Protein AF-A0A3G6MLL6-F1 (afdb_monomer)

Radius of gyration: 20.58 Å; Cα contacts (8 Å, |Δi|>4): 96; chains: 1; bounding box: 51×23×74 Å

Mean predicted aligned error: 9.91 Å

Foldseek 3Di:
DPPDQDFFPDVVLLVVVLVVLVVLLVVLVCVLVVLVVVDPDDDCPDLSNVLNVLSVVLNVLSVVLNVCSVVSHPCNLVSVVVSLVSVLVSLVSVLVVCVVVPDDPPVSVVVNVVSVVVSVVNNCSSVVGTDDPPPCVVVVVVVVPDDDD

pLDDT: mean 76.46, std 15.72, range [34.16, 92.62]

Nearest PDB structures (foldseek):
  6wkt-assembly1_A  TM=8.101E-01  e=4.112E+00  Bacillus subtilis subsp. subtilis str. 168

Sequence (149 aa):
MLYKKRIFKYNFVYFLILILTFILNLFFGYIIFGITKHFEEIKLFSADGLQISLGILSLIFNTTSFISLFKKSEKSIFLLNVNYFIITLFLFFEIYVYLNNGFFFKAIFIIFLNSIIFIGIMFFLINYFKIKSNKNKIYESEEIGTHND

Solvent-accessible surface area (backbone atoms only — not comparable to full-atom values): 8509 Å² total; per-residue (Å²): 131,86,77,78,84,70,63,43,76,44,69,67,60,49,52,51,52,52,53,50,40,49,53,50,39,54,50,33,52,48,52,48,54,53,54,59,72,75,43,98,75,72,51,66,87,38,74,66,24,46,51,46,52,48,34,52,50,44,36,52,39,33,50,52,23,43,52,27,52,73,70,57,42,90,58,23,64,59,40,42,54,54,30,54,49,47,50,50,53,48,53,54,50,52,48,54,53,43,57,74,72,68,54,66,65,69,64,55,50,54,55,48,54,52,50,51,52,51,50,52,52,50,54,45,54,53,68,70,40,41,54,78,81,61,77,60,70,72,54,63,66,62,67,77,75,72,74,86,135

Secondary structure (DSSP, 8-state):
------SBSSHHHHHHHHHHHHHHHHHHHHHHHHHHHH-S---TTSHHHHHHHHHHHHHHHHHHHHHHHHTT-TTHHHHHHHHHHHHHHHHHHHHHHHHHTT--HHHHHHHHHHHHHHHHHHHHHHHHHBPP--GGGTTTTTTTS-S--

Structure (mmCIF, N/CA/C/O backbone):
data_AF-A0A3G6MLL6-F1
#
_entry.id   AF-A0A3G6MLL6-F1
#
loop_
_atom_site.group_PDB
_atom_site.id
_atom_site.type_symbol
_atom_site.label_atom_id
_atom_site.label_alt_id
_atom_site.label_comp_id
_atom_site.label_asym_id
_atom_site.label_entity_id
_atom_site.label_seq_id
_atom_site.pdbx_PDB_ins_code
_atom_site.Cartn_x
_atom_site.Cartn_y
_atom_site.Cartn_z
_atom_site.occupancy
_atom_site.B_iso_or_equiv
_atom_site.auth_seq_id
_atom_site.auth_comp_id
_atom_site.auth_asym_id
_atom_site.auth_atom_id
_atom_site.pdbx_PDB_model_num
ATOM 1 N N . MET A 1 1 ? -17.547 -7.573 30.694 1.00 38.16 1 MET A N 1
ATOM 2 C CA . MET A 1 1 ? -17.507 -7.870 29.240 1.00 38.16 1 MET A CA 1
ATOM 3 C C . MET A 1 1 ? -16.319 -7.146 28.617 1.00 38.16 1 MET A C 1
ATOM 5 O O . MET A 1 1 ? -16.314 -5.924 28.602 1.00 38.16 1 MET A O 1
ATOM 9 N N . LEU A 1 2 ? -15.302 -7.868 28.135 1.00 37.91 2 LEU A N 1
ATOM 10 C CA . LEU A 1 2 ? -14.190 -7.278 27.378 1.00 37.91 2 LEU A CA 1
ATOM 11 C C . LEU A 1 2 ? -14.729 -6.750 26.042 1.00 37.91 2 LEU A C 1
ATOM 13 O O . LEU A 1 2 ? -15.011 -7.530 25.131 1.00 37.91 2 LEU A O 1
ATOM 17 N N . TYR A 1 3 ? -14.919 -5.436 25.931 1.00 51.66 3 TYR A N 1
ATOM 18 C CA . TYR A 1 3 ? -15.348 -4.808 24.685 1.00 51.66 3 TYR A CA 1
ATOM 19 C C . TYR A 1 3 ? -14.370 -5.175 23.564 1.00 51.66 3 TYR A C 1
ATOM 21 O O . TYR A 1 3 ? -13.184 -4.842 23.595 1.00 51.66 3 TYR A O 1
ATOM 29 N N . LYS A 1 4 ? -14.871 -5.897 22.557 1.00 59.25 4 LYS A N 1
ATOM 30 C CA . LYS A 1 4 ? -14.089 -6.310 21.390 1.00 59.25 4 LYS A CA 1
ATOM 31 C C . LYS A 1 4 ? -13.663 -5.034 20.659 1.00 59.25 4 LYS A C 1
ATOM 33 O O . LYS A 1 4 ? -14.506 -4.388 20.040 1.00 59.25 4 LYS A O 1
ATOM 38 N N . LYS A 1 5 ? -12.377 -4.656 20.720 1.00 69.38 5 LYS A N 1
ATOM 39 C CA . LYS A 1 5 ? -11.855 -3.524 19.933 1.00 69.38 5 LYS A CA 1
ATOM 40 C C . LYS A 1 5 ? -12.208 -3.748 18.455 1.00 69.38 5 LYS A C 1
ATOM 42 O O . LYS A 1 5 ? -12.009 -4.845 17.914 1.00 69.38 5 LYS A O 1
ATOM 47 N N . ARG A 1 6 ? -12.788 -2.731 17.816 1.00 76.88 6 ARG A N 1
ATOM 48 C CA . ARG A 1 6 ? -13.164 -2.714 16.393 1.00 76.88 6 ARG A CA 1
ATOM 49 C C . ARG A 1 6 ? -12.606 -1.438 15.774 1.00 76.88 6 ARG A C 1
ATOM 51 O O . ARG A 1 6 ? -12.714 -0.378 16.376 1.00 76.88 6 ARG A O 1
ATOM 58 N N . ILE A 1 7 ? -12.019 -1.561 14.585 1.00 82.44 7 ILE A N 1
ATOM 59 C CA . ILE A 1 7 ? -11.466 -0.424 13.830 1.00 82.44 7 ILE A CA 1
ATOM 60 C C . ILE A 1 7 ? -12.488 0.120 12.821 1.00 82.44 7 ILE A C 1
ATOM 62 O O . ILE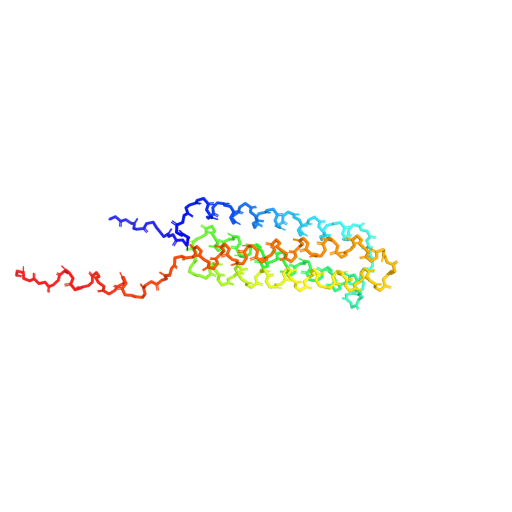 A 1 7 ? -12.589 1.329 12.622 1.00 82.44 7 ILE A O 1
ATOM 66 N N . PHE A 1 8 ? -13.276 -0.769 12.210 1.00 85.56 8 PHE A N 1
ATOM 67 C CA . PHE A 1 8 ? -14.284 -0.429 11.206 1.00 85.56 8 PHE A CA 1
ATOM 68 C C . PHE A 1 8 ? -15.696 -0.729 11.704 1.00 85.56 8 PHE A C 1
ATOM 70 O O . PHE A 1 8 ? -15.904 -1.661 12.486 1.00 85.56 8 PHE A O 1
ATOM 77 N N . LYS A 1 9 ? -16.670 0.044 11.206 1.00 84.69 9 LYS A N 1
ATOM 78 C CA . LYS A 1 9 ? -18.098 -0.098 11.532 1.00 84.69 9 LYS A CA 1
ATOM 79 C C . LYS A 1 9 ? -18.622 -1.495 11.178 1.00 84.69 9 LYS A C 1
ATOM 81 O O . LYS A 1 9 ? -19.375 -2.093 11.947 1.00 84.69 9 LYS A O 1
ATOM 86 N N . TYR A 1 10 ? -18.172 -2.036 10.047 1.00 86.19 10 TYR A N 1
ATOM 87 C CA . TYR A 1 10 ? -18.600 -3.332 9.523 1.00 86.19 10 TYR A CA 1
ATOM 88 C C . TYR A 1 10 ? -17.444 -4.336 9.497 1.00 86.19 10 TYR A C 1
ATOM 90 O O . TYR A 1 10 ? -16.336 -4.012 9.070 1.00 86.19 10 TYR A O 1
ATOM 98 N N . ASN A 1 11 ? -17.713 -5.580 9.913 1.00 83.38 11 ASN A N 1
ATOM 99 C CA . ASN A 1 11 ? -16.705 -6.650 9.904 1.00 83.38 11 ASN A CA 1
ATOM 100 C C . ASN A 1 11 ? -16.285 -7.024 8.478 1.00 83.38 11 ASN A C 1
ATOM 102 O O . ASN A 1 11 ? -15.114 -7.303 8.254 1.00 83.38 11 ASN A O 1
ATOM 106 N N . PHE A 1 12 ? -17.214 -6.982 7.518 1.00 87.31 12 PHE A N 1
ATOM 107 C CA . PHE A 1 12 ? -16.910 -7.245 6.111 1.00 87.31 12 PHE A CA 1
ATOM 108 C C . PHE A 1 12 ? -15.834 -6.293 5.569 1.00 87.31 12 PHE A C 1
ATOM 110 O O . PHE A 1 12 ? -14.864 -6.748 4.979 1.00 87.31 12 PHE A O 1
ATOM 117 N N . VAL A 1 13 ? -15.943 -4.990 5.855 1.00 87.88 13 VAL A N 1
ATOM 118 C CA . VAL A 1 13 ? -14.946 -3.988 5.435 1.00 87.88 13 VAL A CA 1
ATOM 119 C C . VAL A 1 13 ? -13.578 -4.270 6.060 1.00 87.8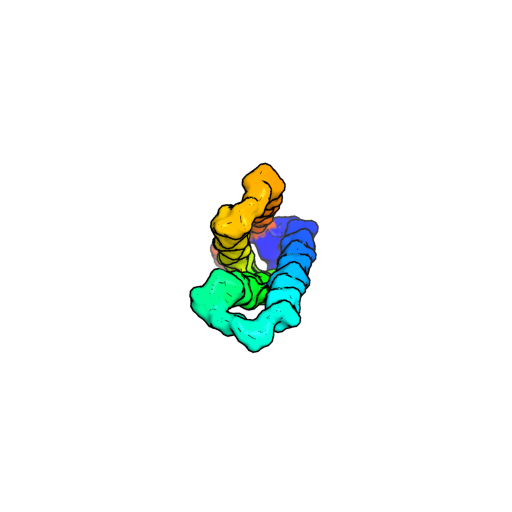8 13 VAL A C 1
ATOM 121 O O . VAL A 1 13 ? -12.562 -4.168 5.382 1.00 87.88 13 VAL A O 1
ATOM 124 N N . TYR A 1 14 ? -13.545 -4.685 7.331 1.00 88.50 14 TYR A N 1
ATOM 125 C CA . TYR A 1 14 ? -12.301 -5.103 7.983 1.00 88.50 14 TYR A CA 1
ATOM 126 C C . TYR A 1 14 ? -11.641 -6.284 7.259 1.00 88.50 14 TYR A C 1
ATOM 128 O O . TYR A 1 14 ? -10.457 -6.207 6.940 1.00 88.50 14 TYR A O 1
ATOM 136 N N . PHE A 1 15 ? -12.397 -7.349 6.972 1.00 90.38 15 PHE A N 1
ATOM 137 C CA . PHE A 1 15 ? -11.866 -8.517 6.264 1.00 90.38 15 PHE A CA 1
ATOM 138 C C . PHE A 1 15 ? -11.436 -8.184 4.837 1.00 90.38 15 PHE A C 1
ATOM 140 O O . PHE A 1 15 ? -10.377 -8.631 4.411 1.00 90.38 15 PHE A O 1
ATOM 147 N N . LEU A 1 16 ? -12.205 -7.355 4.130 1.00 90.44 16 LEU A N 1
ATOM 148 C CA . LEU A 1 16 ? -11.862 -6.890 2.791 1.00 90.44 16 LEU A CA 1
ATOM 149 C C . LEU A 1 16 ? -10.504 -6.173 2.790 1.00 90.44 16 LEU A C 1
ATOM 151 O O . LEU A 1 16 ? -9.613 -6.546 2.035 1.00 90.44 16 LEU A O 1
ATOM 155 N N . ILE A 1 17 ? -10.310 -5.196 3.681 1.00 90.06 17 ILE A N 1
ATOM 156 C CA . ILE A 1 17 ? -9.048 -4.447 3.791 1.00 90.06 17 ILE A CA 1
ATOM 157 C C . ILE A 1 17 ? -7.888 -5.369 4.198 1.00 90.06 17 ILE A C 1
ATOM 159 O O . ILE A 1 17 ? -6.766 -5.205 3.717 1.00 90.06 17 ILE A O 1
ATOM 163 N N . LEU A 1 18 ? -8.142 -6.355 5.057 1.00 90.94 18 LEU A N 1
ATOM 164 C CA . LEU A 1 18 ? -7.140 -7.328 5.491 1.00 90.94 18 LEU A CA 1
ATOM 165 C C . LEU A 1 18 ? -6.690 -8.241 4.339 1.00 90.94 18 LEU A C 1
ATOM 167 O O . LEU A 1 18 ? -5.494 -8.441 4.148 1.00 90.94 18 LEU A O 1
ATOM 171 N N . ILE A 1 19 ? -7.629 -8.735 3.529 1.00 91.44 19 ILE A N 1
ATOM 172 C CA . ILE A 1 19 ? -7.330 -9.517 2.319 1.00 91.44 19 ILE A CA 1
ATOM 173 C C . ILE A 1 19 ? -6.555 -8.664 1.312 1.00 91.44 19 ILE A C 1
ATOM 175 O O . ILE A 1 19 ? -5.563 -9.116 0.751 1.00 91.44 19 ILE A O 1
ATOM 179 N N . LEU A 1 20 ? -6.958 -7.412 1.109 1.00 89.38 20 LEU A N 1
ATOM 180 C CA . LEU A 1 20 ? -6.303 -6.519 0.154 1.00 89.38 20 LEU A CA 1
ATOM 181 C C . LEU A 1 20 ? -4.870 -6.169 0.555 1.00 89.38 20 LEU A C 1
ATOM 183 O O . LEU A 1 20 ? -3.965 -6.236 -0.270 1.00 89.38 20 LEU A O 1
ATOM 187 N N . THR A 1 21 ? -4.645 -5.841 1.827 1.00 89.50 21 THR A N 1
ATOM 188 C CA . THR A 1 21 ? -3.288 -5.597 2.347 1.00 89.50 21 THR A CA 1
ATOM 189 C C . THR A 1 21 ? -2.412 -6.844 2.240 1.00 89.50 21 THR A C 1
ATOM 191 O O . THR A 1 21 ? -1.235 -6.731 1.898 1.00 89.50 21 THR A O 1
ATOM 194 N N . PHE A 1 22 ? -2.982 -8.038 2.432 1.00 90.56 22 PHE A N 1
ATOM 195 C CA . PHE A 1 22 ? -2.283 -9.299 2.186 1.00 90.56 22 PHE A CA 1
ATOM 196 C C . PHE A 1 22 ? -1.906 -9.495 0.709 1.00 90.56 22 PHE A C 1
ATOM 198 O O . PHE A 1 22 ? -0.745 -9.769 0.414 1.00 90.56 22 PHE A O 1
ATOM 205 N N . ILE A 1 23 ? -2.844 -9.293 -0.222 1.00 90.56 23 ILE A N 1
ATOM 206 C CA . ILE A 1 23 ? -2.580 -9.384 -1.670 1.00 90.56 23 ILE A CA 1
ATOM 207 C C . ILE A 1 23 ? -1.482 -8.398 -2.082 1.00 90.56 23 ILE A C 1
ATOM 209 O O . ILE A 1 23 ? -0.563 -8.769 -2.808 1.00 90.56 23 ILE A O 1
ATOM 213 N N . LEU A 1 24 ? -1.523 -7.164 -1.572 1.00 87.62 24 LEU A N 1
ATOM 214 C CA . LEU A 1 24 ? -0.485 -6.168 -1.831 1.00 87.62 24 LEU A CA 1
ATOM 215 C C . LEU A 1 24 ? 0.893 -6.611 -1.304 1.00 87.62 24 LEU A C 1
ATOM 217 O O . LEU A 1 24 ? 1.898 -6.338 -1.951 1.00 87.62 24 LEU A O 1
ATOM 221 N N . ASN A 1 25 ? 0.968 -7.332 -0.177 1.00 87.31 25 ASN A N 1
ATOM 222 C CA . ASN A 1 25 ? 2.245 -7.856 0.329 1.00 87.31 25 ASN A CA 1
ATOM 223 C C . ASN A 1 25 ? 2.823 -8.908 -0.619 1.00 87.31 25 ASN A C 1
ATOM 225 O O . ASN A 1 25 ? 4.017 -8.876 -0.908 1.00 87.31 25 ASN A O 1
ATOM 229 N N . LEU A 1 26 ? 1.977 -9.804 -1.135 1.00 88.00 26 LEU A N 1
ATOM 230 C CA . LEU A 1 26 ? 2.393 -10.784 -2.138 1.00 88.00 26 LEU A CA 1
ATOM 231 C C . LEU A 1 26 ? 2.866 -10.101 -3.424 1.00 88.00 26 LEU A C 1
ATOM 233 O O . LEU A 1 26 ? 3.900 -10.476 -3.967 1.00 88.00 26 LEU A O 1
ATOM 237 N N . PHE A 1 27 ? 2.146 -9.073 -3.877 1.00 86.19 27 PHE A N 1
ATOM 238 C CA . PHE A 1 27 ? 2.487 -8.319 -5.079 1.00 86.19 27 PHE A CA 1
ATOM 239 C C . PHE A 1 27 ? 3.845 -7.613 -4.964 1.00 86.19 27 PHE A C 1
ATOM 241 O O . PHE A 1 27 ? 4.714 -7.821 -5.807 1.00 86.19 27 PHE A O 1
ATOM 248 N N . PHE A 1 28 ? 4.075 -6.839 -3.899 1.00 83.62 28 PHE A N 1
ATOM 249 C CA . PHE A 1 28 ? 5.365 -6.170 -3.695 1.00 83.62 28 PHE A CA 1
ATOM 250 C C . PHE A 1 28 ? 6.502 -7.162 -3.444 1.00 83.62 28 PHE A C 1
ATOM 252 O O . PHE A 1 28 ? 7.602 -6.968 -3.957 1.00 83.62 28 PHE A O 1
ATOM 259 N N . GLY A 1 29 ? 6.240 -8.251 -2.713 1.00 83.81 29 GLY A N 1
ATOM 260 C CA . GLY A 1 29 ? 7.214 -9.325 -2.530 1.00 83.81 29 GLY A CA 1
ATOM 261 C C . GLY A 1 29 ? 7.627 -9.960 -3.859 1.00 83.81 29 GLY A C 1
ATOM 262 O O . GLY A 1 29 ? 8.815 -10.168 -4.096 1.00 83.81 29 GLY A O 1
ATOM 263 N N . TYR A 1 30 ? 6.663 -10.199 -4.753 1.00 83.38 30 TYR A N 1
ATOM 264 C CA . TYR A 1 30 ? 6.922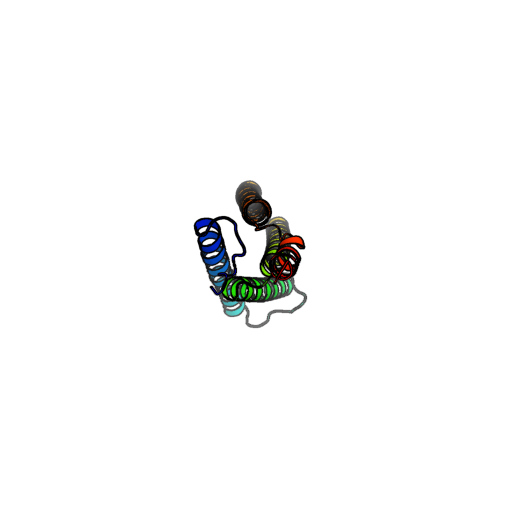 -10.703 -6.100 1.00 83.38 30 TYR A CA 1
ATOM 265 C C . TYR A 1 30 ? 7.726 -9.712 -6.949 1.00 83.38 30 TYR A C 1
ATOM 267 O O . TYR A 1 30 ? 8.701 -10.125 -7.568 1.00 83.38 30 TYR A O 1
ATOM 275 N N . ILE A 1 31 ? 7.372 -8.420 -6.947 1.00 77.75 31 ILE A N 1
ATOM 276 C CA . ILE A 1 31 ? 8.107 -7.382 -7.692 1.00 77.75 31 ILE A CA 1
ATOM 277 C C . ILE A 1 31 ? 9.571 -7.341 -7.261 1.00 77.75 31 ILE A C 1
ATOM 279 O O . ILE A 1 31 ? 10.459 -7.431 -8.104 1.00 77.75 31 ILE A O 1
ATOM 283 N N . ILE A 1 32 ? 9.834 -7.255 -5.953 1.00 78.62 32 ILE A N 1
ATOM 284 C CA . ILE A 1 32 ? 11.206 -7.191 -5.433 1.00 78.62 32 ILE A CA 1
ATOM 285 C C . ILE A 1 32 ? 11.983 -8.440 -5.854 1.00 78.62 32 ILE A C 1
ATOM 287 O O . ILE A 1 32 ? 13.098 -8.322 -6.347 1.00 78.62 32 ILE A O 1
ATOM 291 N N . PHE A 1 33 ? 11.388 -9.626 -5.700 1.00 75.44 33 PHE A N 1
ATOM 292 C CA . PHE A 1 33 ? 12.030 -10.891 -6.054 1.00 75.44 33 PHE A CA 1
ATOM 293 C C . PHE A 1 33 ? 12.264 -11.056 -7.564 1.00 75.44 33 PHE A C 1
ATOM 295 O O . PHE A 1 33 ? 13.254 -11.654 -7.977 1.00 75.44 33 PHE A O 1
ATOM 302 N N . GLY A 1 34 ? 11.358 -10.537 -8.394 1.00 68.38 34 GLY A N 1
ATOM 303 C CA . GLY A 1 34 ? 11.493 -10.537 -9.848 1.00 68.38 34 GLY A CA 1
ATOM 304 C C . GLY A 1 34 ? 12.620 -9.622 -10.320 1.00 68.38 34 GLY A C 1
ATOM 305 O O . GLY A 1 34 ? 13.434 -10.037 -11.141 1.00 68.38 34 GLY A O 1
ATOM 306 N N . ILE A 1 35 ? 12.716 -8.413 -9.756 1.00 66.81 35 ILE A N 1
ATOM 307 C CA . ILE A 1 35 ? 13.773 -7.461 -10.114 1.00 66.81 35 ILE A CA 1
ATOM 308 C C . ILE A 1 35 ? 15.143 -7.968 -9.638 1.00 66.81 35 ILE A C 1
ATOM 310 O O . ILE A 1 35 ? 16.102 -7.950 -10.406 1.00 66.81 35 ILE A O 1
ATOM 314 N N . THR A 1 36 ? 15.250 -8.485 -8.409 1.00 65.31 36 THR A N 1
ATOM 315 C CA . THR A 1 36 ? 16.535 -8.981 -7.877 1.00 65.31 36 THR A CA 1
ATOM 316 C C . THR A 1 36 ? 17.052 -10.223 -8.598 1.00 65.31 36 THR A C 1
ATOM 318 O O . THR A 1 36 ? 18.258 -10.436 -8.639 1.00 65.31 36 THR A O 1
ATOM 321 N N . LYS A 1 37 ? 16.175 -11.032 -9.205 1.00 61.38 37 LYS A N 1
ATOM 322 C CA . LYS A 1 37 ? 16.581 -12.180 -10.029 1.00 61.38 37 LYS A CA 1
ATOM 323 C C . LYS A 1 37 ? 17.144 -11.806 -11.397 1.00 61.38 37 LYS A C 1
ATOM 325 O O . LYS A 1 37 ? 17.831 -12.631 -11.991 1.00 61.38 37 LYS A O 1
ATOM 330 N N . HIS A 1 38 ? 16.826 -10.624 -11.919 1.00 57.03 38 HIS A N 1
ATOM 331 C CA . HIS A 1 38 ? 17.248 -10.217 -13.259 1.00 57.03 38 HIS A CA 1
ATOM 332 C C . HIS A 1 38 ? 18.518 -9.365 -13.293 1.00 57.03 38 HIS A C 1
ATOM 334 O O . HIS A 1 38 ? 19.073 -9.190 -14.374 1.00 57.03 38 HIS A O 1
ATOM 340 N N . PHE A 1 39 ? 19.016 -8.886 -12.151 1.00 55.78 39 PHE A N 1
ATOM 341 C CA . PHE A 1 39 ? 20.150 -7.966 -12.127 1.00 55.78 39 PHE A CA 1
ATOM 342 C C . PHE A 1 39 ? 21.167 -8.332 -11.040 1.00 55.78 39 PHE A C 1
ATOM 344 O O . PHE A 1 39 ? 20.913 -8.152 -9.852 1.00 55.78 39 PHE A O 1
ATOM 351 N N . GLU A 1 40 ? 22.343 -8.803 -11.467 1.00 55.41 40 GLU A N 1
ATOM 352 C CA . GLU A 1 40 ? 23.495 -9.081 -10.592 1.00 55.41 40 GLU A CA 1
ATOM 353 C C . GLU A 1 40 ? 24.256 -7.800 -10.178 1.00 55.41 40 GLU A C 1
ATOM 355 O O . GLU A 1 40 ? 24.981 -7.813 -9.187 1.00 55.41 40 GLU A O 1
ATOM 360 N N . GLU A 1 41 ? 24.032 -6.660 -10.848 1.00 57.94 41 GLU A N 1
ATOM 361 C CA . GLU A 1 41 ? 24.666 -5.368 -10.527 1.00 57.94 41 GLU A CA 1
ATOM 362 C C . GLU A 1 41 ? 23.654 -4.209 -10.499 1.00 57.94 41 GLU A C 1
ATOM 364 O O . GLU A 1 41 ? 23.637 -3.321 -11.354 1.00 57.94 41 GLU A O 1
ATOM 369 N N . ILE A 1 42 ? 22.781 -4.184 -9.491 1.00 60.47 42 ILE A N 1
ATOM 370 C CA . ILE A 1 42 ? 21.886 -3.039 -9.277 1.00 60.47 42 ILE A CA 1
ATOM 371 C C . ILE A 1 42 ? 22.696 -1.865 -8.712 1.00 60.47 42 ILE A C 1
ATOM 373 O O . ILE A 1 42 ? 23.126 -1.876 -7.557 1.00 60.47 42 ILE A O 1
ATOM 377 N N . LYS A 1 43 ? 22.843 -0.788 -9.491 1.00 59.62 43 LYS A N 1
ATOM 378 C CA . LYS A 1 43 ? 23.316 0.501 -8.962 1.00 59.62 43 LYS A CA 1
ATOM 379 C C . LYS A 1 43 ? 22.184 1.172 -8.188 1.00 59.62 43 LYS A C 1
ATOM 381 O O . LYS A 1 43 ? 21.162 1.519 -8.774 1.00 59.62 43 LYS A O 1
ATOM 386 N N . LEU A 1 44 ? 22.388 1.424 -6.894 1.00 55.62 44 LEU A N 1
ATOM 387 C CA . LEU A 1 44 ? 21.368 1.965 -5.980 1.00 55.62 44 LEU A CA 1
ATOM 388 C C . LEU A 1 44 ? 20.737 3.298 -6.448 1.00 55.62 44 LEU A C 1
ATOM 390 O O . LEU A 1 44 ? 19.581 3.564 -6.144 1.00 55.62 44 LEU A O 1
ATOM 394 N N . PHE A 1 45 ? 21.479 4.113 -7.208 1.00 61.47 45 PHE A N 1
ATOM 395 C CA . PHE A 1 45 ? 21.035 5.419 -7.726 1.00 61.47 45 PHE A CA 1
ATOM 396 C C . PHE A 1 45 ? 20.541 5.393 -9.184 1.00 61.47 45 PHE A C 1
ATOM 398 O O . PHE A 1 45 ? 20.300 6.444 -9.773 1.00 61.47 45 PHE A O 1
ATOM 405 N N . SER A 1 46 ? 20.415 4.211 -9.789 1.00 70.50 46 SER A N 1
ATOM 406 C CA . SER A 1 46 ? 19.749 4.052 -11.088 1.00 70.50 46 SER A CA 1
ATOM 407 C C . SER A 1 46 ? 18.224 4.071 -10.926 1.00 70.50 46 SER A C 1
ATOM 409 O O . SER A 1 46 ? 17.718 3.914 -9.813 1.00 70.50 46 SER A O 1
ATOM 411 N N . ALA A 1 47 ? 17.483 4.239 -12.027 1.00 67.75 47 ALA A N 1
ATOM 412 C CA . ALA A 1 47 ? 16.021 4.133 -12.018 1.00 67.75 47 ALA A CA 1
ATOM 413 C C . ALA A 1 47 ? 15.552 2.795 -11.410 1.00 67.75 47 ALA A C 1
ATOM 415 O O . ALA A 1 47 ? 14.646 2.793 -10.577 1.00 67.75 47 ALA A O 1
ATOM 416 N N . ASP A 1 48 ? 16.252 1.702 -11.724 1.00 73.19 48 ASP A N 1
ATOM 417 C CA . ASP A 1 48 ? 15.979 0.359 -11.200 1.00 73.19 48 ASP A CA 1
ATOM 418 C C . ASP A 1 48 ? 16.270 0.265 -9.692 1.00 73.19 48 ASP A C 1
ATOM 420 O O . ASP A 1 48 ? 15.484 -0.289 -8.924 1.00 73.19 48 ASP A O 1
ATOM 424 N N . GLY A 1 49 ? 17.368 0.870 -9.225 1.00 76.38 49 GLY A N 1
ATOM 425 C CA . GLY A 1 49 ? 17.688 0.949 -7.794 1.00 76.38 49 GLY A CA 1
ATOM 426 C C . GLY A 1 49 ? 16.637 1.730 -7.000 1.00 76.38 49 GLY A C 1
ATOM 427 O O . GLY A 1 49 ? 16.219 1.309 -5.916 1.00 76.38 49 GLY A O 1
ATOM 428 N N . LEU A 1 50 ? 16.144 2.831 -7.573 1.00 78.69 50 LEU A N 1
ATOM 429 C CA . LEU A 1 50 ? 15.090 3.653 -6.983 1.00 78.69 50 LEU A CA 1
ATOM 430 C C . LEU A 1 50 ? 13.761 2.880 -6.932 1.00 78.69 50 LEU A C 1
ATOM 432 O O . LEU A 1 50 ? 13.117 2.843 -5.882 1.00 78.69 50 LEU A O 1
ATOM 436 N N . GLN A 1 51 ? 13.411 2.166 -8.002 1.00 78.06 51 GLN A N 1
ATOM 437 C CA . GLN A 1 51 ? 12.242 1.284 -8.076 1.00 78.06 51 GLN A CA 1
ATOM 438 C C . GLN A 1 51 ? 12.281 0.177 -7.011 1.00 78.06 51 GLN A C 1
ATOM 440 O O . GLN A 1 51 ? 11.307 -0.017 -6.283 1.00 78.06 51 GLN A O 1
ATOM 445 N N . ILE A 1 52 ? 13.423 -0.498 -6.840 1.00 82.50 52 ILE A N 1
ATOM 446 C CA . ILE A 1 52 ? 13.602 -1.523 -5.800 1.00 82.50 52 ILE A CA 1
ATOM 447 C C . ILE A 1 52 ? 13.479 -0.915 -4.407 1.00 82.50 52 ILE A C 1
ATOM 449 O O . ILE A 1 52 ? 12.786 -1.472 -3.555 1.00 82.50 52 ILE A O 1
ATOM 453 N N . SER A 1 53 ? 14.111 0.236 -4.163 1.00 83.50 53 SER A N 1
ATOM 454 C CA . SER A 1 53 ? 14.052 0.897 -2.857 1.00 83.50 53 SER A CA 1
ATOM 455 C C . SER A 1 53 ? 12.622 1.303 -2.482 1.00 83.50 53 SER A C 1
ATOM 457 O O . SER A 1 53 ? 12.190 1.050 -1.355 1.00 83.50 53 SER A O 1
ATOM 459 N N . LEU A 1 54 ? 11.846 1.834 -3.434 1.00 83.25 54 LEU A N 1
ATOM 460 C CA . LEU A 1 54 ? 10.432 2.147 -3.238 1.00 83.25 54 LEU A CA 1
ATOM 461 C C . LEU A 1 54 ? 9.576 0.885 -3.082 1.00 83.25 54 LEU A C 1
ATOM 463 O O . LEU A 1 54 ? 8.637 0.886 -2.284 1.00 83.25 54 LEU A O 1
ATOM 467 N N . GLY A 1 55 ? 9.902 -0.198 -3.791 1.00 84.44 55 GLY A N 1
ATOM 468 C CA . GLY A 1 55 ? 9.255 -1.498 -3.629 1.00 84.44 55 GLY A CA 1
ATOM 469 C C . GLY A 1 55 ? 9.451 -2.060 -2.219 1.00 84.44 55 GLY A C 1
ATOM 470 O O . GLY A 1 55 ? 8.479 -2.424 -1.556 1.00 84.44 55 GLY A O 1
ATOM 471 N N . ILE A 1 56 ? 10.690 -2.055 -1.714 1.00 86.44 56 ILE A N 1
ATOM 472 C CA . ILE A 1 56 ? 11.031 -2.473 -0.343 1.00 86.44 56 ILE A CA 1
ATOM 473 C C . ILE A 1 56 ? 10.324 -1.583 0.681 1.00 86.44 56 ILE A C 1
ATOM 475 O O . ILE A 1 56 ? 9.720 -2.091 1.628 1.00 86.44 56 ILE A O 1
ATOM 479 N N . LEU A 1 57 ? 10.353 -0.263 0.483 1.00 88.00 57 LEU A N 1
ATOM 480 C CA . LEU A 1 57 ? 9.660 0.686 1.351 1.00 88.00 57 LEU A CA 1
ATOM 481 C C . LEU A 1 57 ? 8.157 0.377 1.407 1.00 88.00 57 LEU A C 1
ATOM 483 O O . LEU A 1 57 ? 7.590 0.259 2.494 1.00 88.00 57 LEU A O 1
ATOM 487 N N . SER A 1 58 ? 7.530 0.166 0.249 1.00 88.25 58 SER A N 1
ATOM 488 C CA . SER A 1 58 ? 6.113 -0.198 0.136 1.00 88.25 58 SER A CA 1
ATOM 489 C C . SER A 1 58 ? 5.810 -1.517 0.849 1.00 88.25 58 SER A C 1
ATOM 491 O O . SER A 1 58 ? 4.829 -1.606 1.586 1.00 88.25 58 SER A O 1
ATOM 493 N N . LEU A 1 59 ? 6.679 -2.526 0.721 1.00 89.56 59 LEU A N 1
ATOM 494 C CA . LEU A 1 59 ? 6.531 -3.806 1.415 1.00 89.56 59 LEU A CA 1
ATOM 495 C C . LEU A 1 59 ? 6.578 -3.641 2.943 1.00 89.56 59 LEU A C 1
ATOM 497 O O . LEU A 1 59 ? 5.743 -4.208 3.653 1.00 89.56 59 LEU A O 1
ATOM 501 N N . ILE A 1 60 ? 7.519 -2.846 3.463 1.00 91.12 60 ILE A N 1
ATOM 502 C CA . ILE A 1 60 ? 7.654 -2.579 4.904 1.00 91.12 60 ILE A CA 1
ATOM 503 C C . ILE A 1 60 ? 6.405 -1.866 5.437 1.00 91.12 60 ILE A C 1
ATOM 505 O O . ILE A 1 60 ? 5.836 -2.278 6.457 1.00 91.12 60 ILE A O 1
ATOM 509 N N . PHE A 1 61 ? 5.942 -0.817 4.752 1.00 91.19 61 PHE A N 1
ATOM 510 C CA . PHE A 1 61 ? 4.751 -0.062 5.155 1.00 91.19 61 PHE A CA 1
ATOM 511 C C . PHE A 1 61 ? 3.466 -0.885 5.056 1.00 91.19 61 PHE A C 1
ATOM 513 O O . PHE A 1 61 ? 2.585 -0.789 5.920 1.00 91.19 61 PHE A O 1
ATOM 520 N N . ASN A 1 62 ? 3.365 -1.751 4.055 1.00 90.56 62 ASN A N 1
ATOM 521 C CA . ASN A 1 62 ? 2.211 -2.618 3.903 1.00 90.56 62 ASN A CA 1
ATOM 522 C C . ASN A 1 62 ? 2.204 -3.746 4.947 1.00 90.56 62 ASN A C 1
ATOM 524 O O . ASN A 1 62 ? 1.171 -4.019 5.561 1.00 90.56 62 ASN A O 1
ATOM 528 N N . THR A 1 63 ? 3.366 -4.326 5.259 1.00 92.50 63 THR A N 1
ATOM 529 C CA . THR A 1 63 ? 3.516 -5.323 6.332 1.00 92.50 63 THR A CA 1
ATOM 530 C C . THR A 1 63 ? 3.186 -4.725 7.700 1.00 92.50 63 THR A C 1
ATOM 532 O O . THR A 1 63 ? 2.428 -5.307 8.479 1.00 92.50 63 THR A O 1
ATOM 535 N N . THR A 1 64 ? 3.692 -3.528 8.001 1.00 92.62 64 THR A N 1
ATOM 536 C CA . THR A 1 64 ? 3.376 -2.832 9.260 1.00 92.62 64 THR A CA 1
ATOM 537 C C . THR A 1 64 ? 1.897 -2.455 9.354 1.00 92.62 64 THR A C 1
ATOM 539 O O . THR A 1 64 ? 1.291 -2.636 10.414 1.00 92.62 64 THR A O 1
ATOM 542 N N . SER A 1 65 ? 1.276 -2.018 8.254 1.00 91.06 65 SER A N 1
ATOM 543 C CA . SER A 1 65 ? -0.170 -1.758 8.185 1.00 91.06 65 SER A CA 1
ATOM 544 C C . SER A 1 65 ? -0.995 -3.024 8.426 1.00 91.06 65 SER A C 1
ATOM 546 O O . SER A 1 65 ? -1.949 -3.005 9.208 1.00 91.06 65 SER A O 1
ATOM 548 N N . PHE A 1 66 ? -0.590 -4.141 7.824 1.00 92.12 66 PHE A N 1
ATOM 549 C CA . PHE A 1 66 ? -1.210 -5.452 7.997 1.00 92.12 66 PHE A CA 1
ATOM 550 C C . PHE A 1 66 ? -1.130 -5.942 9.450 1.00 92.12 66 PHE A C 1
ATOM 552 O O . PHE A 1 66 ? -2.150 -6.286 10.051 1.00 92.12 66 PHE A O 1
ATOM 559 N N . ILE A 1 67 ? 0.055 -5.895 10.068 1.00 91.81 67 ILE A N 1
ATOM 560 C CA . ILE A 1 67 ?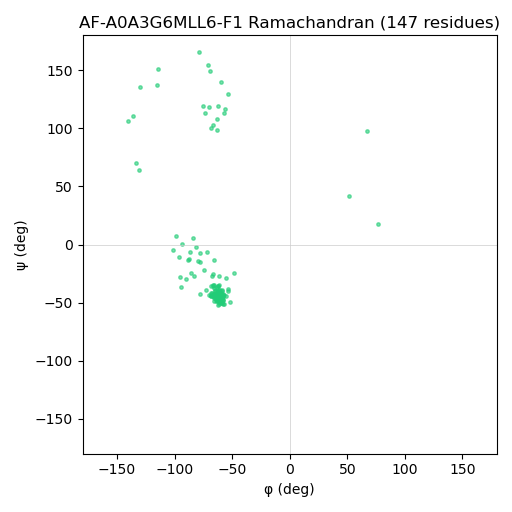 0.240 -6.264 11.482 1.00 91.81 67 ILE A CA 1
ATOM 561 C C . ILE A 1 67 ? -0.606 -5.364 12.391 1.00 91.81 67 ILE A C 1
ATOM 563 O O . ILE A 1 67 ? -1.225 -5.841 13.345 1.00 91.81 67 ILE A O 1
ATOM 567 N N . SER A 1 68 ? -0.657 -4.063 12.100 1.00 89.88 68 SER A N 1
ATOM 568 C CA . SER A 1 68 ? -1.454 -3.096 12.859 1.00 89.88 68 SER A CA 1
ATOM 569 C C . SER A 1 68 ? -2.951 -3.426 12.812 1.00 89.88 68 SER A C 1
ATOM 571 O O . SER A 1 68 ? -3.610 -3.459 13.858 1.00 89.88 68 SER A O 1
ATOM 573 N N . LEU A 1 69 ? -3.464 -3.781 11.627 1.00 89.19 69 LEU A N 1
ATOM 574 C CA . LEU A 1 69 ? -4.835 -4.254 11.427 1.00 89.19 69 LEU A CA 1
ATOM 575 C C . LEU A 1 69 ? -5.135 -5.542 12.196 1.00 89.19 69 LEU A C 1
ATOM 577 O O . LEU A 1 69 ? -6.199 -5.651 12.813 1.00 89.19 69 LEU A O 1
ATOM 581 N N . PHE A 1 70 ? -4.209 -6.502 12.193 1.00 87.88 70 PHE A N 1
ATOM 582 C CA . PHE A 1 70 ? -4.331 -7.744 12.963 1.00 87.88 70 PHE A CA 1
ATOM 583 C C . PHE A 1 70 ? -4.400 -7.478 14.467 1.00 87.88 70 PHE A C 1
ATOM 585 O O . PHE A 1 70 ? -5.285 -7.986 15.155 1.00 87.88 70 PHE A O 1
ATOM 592 N N . LYS A 1 71 ? -3.515 -6.612 14.973 1.00 86.75 71 LYS A N 1
ATOM 593 C CA . LYS A 1 71 ? -3.481 -6.190 16.384 1.00 86.75 71 LYS A CA 1
ATOM 594 C C . LYS A 1 71 ? -4.630 -5.258 16.771 1.00 86.75 71 LYS A C 1
ATOM 596 O O . LYS A 1 71 ? -4.781 -4.920 17.942 1.00 86.75 71 LYS A O 1
ATOM 601 N N . LYS A 1 72 ? -5.430 -4.824 15.798 1.00 84.56 72 LYS A N 1
ATOM 602 C CA . LYS A 1 72 ? -6.496 -3.835 15.950 1.00 84.56 72 LYS A CA 1
ATOM 603 C C . LYS A 1 72 ? -6.036 -2.540 16.632 1.00 84.56 72 LYS A C 1
ATOM 605 O O . LYS A 1 72 ? -6.728 -2.004 17.498 1.00 84.56 72 LYS A O 1
ATOM 610 N N . SER A 1 73 ? -4.853 -2.060 16.254 1.00 83.88 73 SER A N 1
ATOM 611 C CA . SER A 1 73 ? -4.244 -0.863 16.839 1.00 83.88 73 SER A CA 1
ATOM 612 C C . SER A 1 73 ? -5.009 0.405 16.455 1.00 83.88 73 SER A C 1
ATOM 614 O O . SER A 1 73 ? -5.527 0.519 15.343 1.00 83.88 73 SER A O 1
ATOM 616 N N . GLU A 1 74 ? -5.010 1.406 17.333 1.00 77.62 74 GLU A N 1
ATOM 617 C CA . GLU A 1 74 ? -5.602 2.728 17.074 1.00 77.62 74 GLU A CA 1
ATOM 618 C C . GLU A 1 74 ? -4.929 3.445 15.896 1.00 77.62 74 GLU A C 1
ATOM 620 O O . GLU A 1 74 ? -5.564 4.204 15.166 1.00 77.62 74 GLU A O 1
ATOM 625 N N . LYS A 1 75 ? -3.653 3.130 15.646 1.00 85.12 75 LYS A N 1
ATOM 626 C CA . LYS A 1 75 ? -2.868 3.693 14.541 1.00 85.12 75 LYS A CA 1
ATOM 627 C C . LYS A 1 75 ? -3.120 3.001 13.194 1.00 85.12 75 LYS A C 1
ATOM 629 O O . LYS A 1 75 ? -2.549 3.428 12.196 1.00 85.12 75 LYS A O 1
ATOM 634 N N . SER A 1 76 ? -3.960 1.961 13.127 1.00 87.06 76 SER A N 1
ATOM 635 C CA . SER A 1 76 ? -4.175 1.175 11.894 1.00 87.06 76 SER A CA 1
ATOM 636 C C . SER A 1 76 ? -4.659 2.024 10.723 1.00 87.06 76 SER A C 1
ATOM 638 O O . SER A 1 76 ? -4.155 1.876 9.618 1.00 87.06 76 SER A O 1
ATOM 640 N N . ILE A 1 77 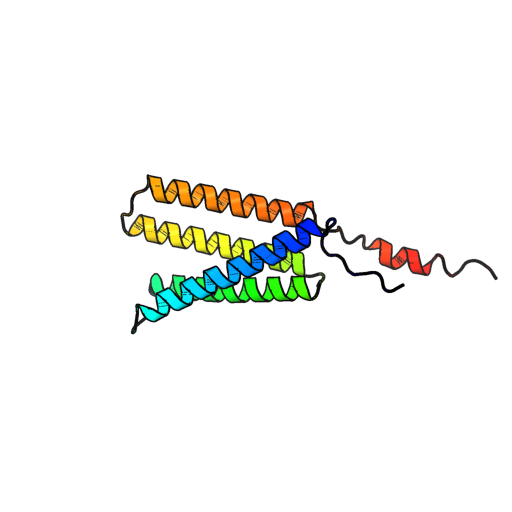? -5.595 2.947 10.964 1.00 87.62 77 ILE A N 1
ATOM 641 C CA . ILE A 1 77 ? -6.133 3.827 9.914 1.00 87.62 77 ILE A CA 1
ATOM 642 C C . ILE A 1 77 ? -5.055 4.772 9.377 1.00 87.62 77 ILE A C 1
ATOM 644 O O . ILE A 1 77 ? -4.946 4.963 8.170 1.00 87.62 77 ILE A O 1
ATOM 648 N N . PHE A 1 78 ? -4.250 5.350 10.272 1.00 88.50 78 PHE A N 1
ATOM 649 C CA . PHE A 1 78 ? -3.158 6.237 9.882 1.00 88.50 78 PHE A CA 1
ATOM 650 C C . PHE A 1 78 ? -2.115 5.492 9.043 1.00 88.50 78 PHE A C 1
ATOM 652 O O . PHE A 1 78 ? -1.777 5.949 7.957 1.00 88.50 78 PHE A O 1
ATOM 659 N N . LEU A 1 79 ? -1.672 4.318 9.506 1.00 89.62 79 LEU A N 1
ATOM 660 C CA . LEU A 1 79 ? -0.698 3.495 8.785 1.00 89.62 79 LEU A CA 1
ATOM 661 C C . LEU A 1 79 ? -1.216 3.066 7.412 1.00 89.62 79 LEU A C 1
ATOM 663 O O . LEU A 1 79 ? -0.482 3.175 6.437 1.00 89.62 79 LEU A O 1
ATOM 667 N N . LEU A 1 80 ? -2.492 2.683 7.316 1.00 90.38 80 LEU A N 1
ATOM 668 C CA . LEU A 1 80 ? -3.119 2.388 6.031 1.00 90.38 80 LEU A CA 1
ATOM 669 C C . LEU A 1 80 ? -3.070 3.587 5.087 1.00 90.38 80 LEU A C 1
ATOM 671 O O . LEU A 1 80 ? -2.624 3.438 3.957 1.00 90.38 80 LEU A O 1
ATOM 675 N N . ASN A 1 81 ? -3.482 4.773 5.539 1.00 89.81 81 ASN A N 1
ATOM 676 C CA . ASN A 1 81 ? -3.459 5.973 4.701 1.00 89.81 81 ASN A CA 1
ATOM 677 C C . ASN A 1 81 ? -2.034 6.312 4.224 1.00 89.81 81 ASN A C 1
ATOM 679 O O . ASN A 1 81 ? -1.851 6.622 3.050 1.00 89.81 81 ASN A O 1
ATOM 683 N N . VAL A 1 82 ? -1.029 6.207 5.103 1.00 89.69 82 VAL A N 1
ATOM 684 C CA . VAL A 1 82 ? 0.386 6.403 4.736 1.00 89.69 82 VAL A CA 1
ATOM 685 C C . VAL A 1 82 ? 0.837 5.360 3.714 1.00 89.69 82 VAL A C 1
ATOM 687 O O . VAL A 1 82 ? 1.470 5.708 2.723 1.00 89.69 82 VAL A O 1
ATOM 690 N N . ASN A 1 83 ? 0.468 4.095 3.906 1.00 89.19 83 ASN A N 1
ATOM 691 C CA . ASN A 1 83 ? 0.790 3.025 2.970 1.00 89.19 83 ASN A CA 1
ATOM 692 C C . ASN A 1 83 ? 0.187 3.283 1.580 1.00 89.19 83 ASN A C 1
ATOM 694 O O . ASN A 1 83 ? 0.900 3.228 0.585 1.00 89.19 83 ASN A O 1
ATOM 698 N N . TYR A 1 84 ? -1.094 3.655 1.494 1.00 87.56 84 TYR A N 1
ATOM 699 C CA . TYR A 1 84 ? -1.717 3.996 0.210 1.00 87.56 84 TYR A CA 1
ATOM 700 C C . TYR A 1 84 ? -1.071 5.213 -0.455 1.00 87.56 84 TYR A C 1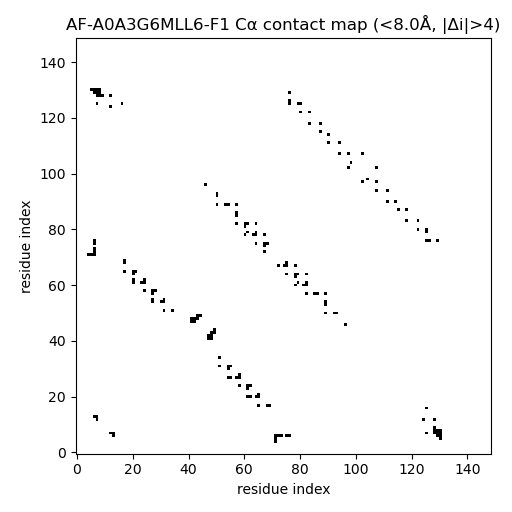
ATOM 702 O O . TYR A 1 84 ? -0.932 5.235 -1.678 1.00 87.56 84 TYR A O 1
ATOM 710 N N . PHE A 1 85 ? -0.631 6.202 0.324 1.00 87.00 85 PHE A N 1
ATOM 711 C CA . PHE A 1 85 ? 0.124 7.333 -0.208 1.00 87.00 85 PHE A CA 1
ATOM 712 C C . PHE A 1 85 ? 1.457 6.889 -0.832 1.00 87.00 85 PHE A C 1
ATOM 714 O O . PHE A 1 85 ? 1.765 7.281 -1.954 1.00 87.00 85 PHE A O 1
ATOM 721 N N . ILE A 1 86 ? 2.206 6.008 -0.163 1.00 86.94 86 ILE A N 1
ATOM 722 C CA . ILE A 1 86 ? 3.467 5.458 -0.689 1.00 86.94 86 ILE A CA 1
ATOM 723 C C . ILE A 1 86 ? 3.224 4.633 -1.959 1.00 86.94 86 ILE A C 1
ATOM 725 O O . ILE A 1 86 ? 3.924 4.826 -2.949 1.00 86.94 86 ILE A O 1
ATOM 729 N N . ILE A 1 87 ? 2.193 3.781 -1.976 1.00 86.94 87 ILE A N 1
ATOM 730 C CA . ILE A 1 87 ? 1.804 3.008 -3.169 1.00 86.94 87 ILE A CA 1
ATOM 731 C C . ILE A 1 87 ? 1.465 3.943 -4.336 1.00 86.94 87 ILE A C 1
ATOM 733 O O . ILE A 1 87 ? 1.836 3.679 -5.478 1.00 86.94 87 ILE A O 1
ATOM 737 N N 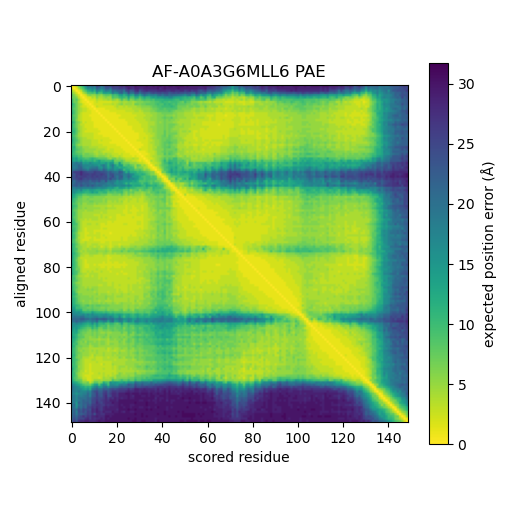. THR A 1 88 ? 0.789 5.056 -4.054 1.00 85.88 88 THR A N 1
ATOM 738 C CA . THR A 1 88 ? 0.466 6.065 -5.068 1.00 85.88 88 THR A CA 1
ATOM 739 C C . THR A 1 88 ? 1.740 6.663 -5.661 1.00 85.88 88 THR A C 1
ATOM 741 O O . THR A 1 88 ? 1.874 6.710 -6.881 1.00 85.88 88 THR A O 1
ATOM 744 N N . LEU A 1 89 ? 2.701 7.067 -4.821 1.00 85.25 89 LEU A N 1
ATOM 745 C CA . LEU A 1 89 ? 3.997 7.579 -5.280 1.00 85.25 89 LEU A CA 1
ATOM 746 C C . LEU A 1 89 ? 4.761 6.550 -6.120 1.00 85.25 89 LEU A C 1
ATOM 748 O O . LEU A 1 89 ? 5.309 6.908 -7.160 1.00 85.25 89 LEU A O 1
ATOM 752 N N . PHE A 1 90 ? 4.754 5.282 -5.703 1.00 84.44 90 PHE A N 1
ATOM 753 C CA . PHE A 1 90 ? 5.371 4.194 -6.457 1.00 84.44 90 PHE A CA 1
ATOM 754 C C . PHE A 1 90 ? 4.773 4.073 -7.865 1.00 84.44 90 PHE A C 1
ATOM 756 O O . PHE A 1 90 ? 5.510 4.056 -8.843 1.00 84.44 90 PHE A O 1
ATOM 763 N N . LEU A 1 91 ? 3.443 4.089 -7.991 1.00 83.31 91 LEU A N 1
ATOM 764 C CA . LEU A 1 91 ? 2.773 4.021 -9.294 1.00 83.31 91 LEU A CA 1
ATOM 765 C C . LEU A 1 91 ? 3.079 5.225 -10.191 1.00 83.31 91 LEU A C 1
ATOM 767 O O . LEU A 1 91 ? 3.276 5.056 -11.392 1.00 83.31 91 LEU A O 1
ATOM 771 N N . PHE A 1 92 ? 3.132 6.435 -9.629 1.00 83.38 92 PHE A N 1
ATOM 772 C CA . PHE A 1 92 ? 3.539 7.619 -10.389 1.00 83.38 92 PHE A CA 1
ATOM 773 C C . PHE A 1 92 ? 4.970 7.490 -10.918 1.00 83.38 92 PHE A C 1
ATOM 775 O O . PHE A 1 92 ? 5.230 7.846 -12.067 1.00 83.38 92 PHE A O 1
ATOM 782 N N . PHE A 1 93 ? 5.882 6.960 -10.100 1.00 83.12 93 PHE A N 1
ATOM 783 C CA . PHE A 1 93 ? 7.266 6.735 -10.500 1.00 83.12 93 PHE A CA 1
ATOM 784 C C . PHE A 1 93 ? 7.382 5.680 -11.608 1.00 83.12 93 PHE A C 1
ATOM 786 O O . PHE A 1 93 ? 8.042 5.935 -12.612 1.00 83.12 93 PHE A O 1
ATOM 793 N N . GLU A 1 94 ? 6.685 4.548 -11.481 1.00 79.06 94 GLU A N 1
ATOM 794 C CA . GLU A 1 94 ? 6.611 3.519 -12.530 1.00 79.06 94 GLU A CA 1
ATOM 795 C C . GLU A 1 94 ? 6.198 4.125 -13.871 1.00 79.06 94 GLU A C 1
ATOM 797 O O . GLU A 1 94 ? 6.860 3.943 -14.888 1.00 79.06 94 GLU A O 1
ATOM 802 N N . ILE A 1 95 ? 5.127 4.914 -13.874 1.00 80.69 95 ILE A N 1
ATOM 803 C CA . ILE A 1 95 ? 4.613 5.532 -15.098 1.00 80.69 95 ILE A CA 1
ATOM 804 C C . ILE A 1 95 ? 5.623 6.492 -15.703 1.00 80.69 95 ILE A C 1
ATOM 806 O O . ILE A 1 95 ? 5.808 6.490 -16.917 1.00 80.69 95 ILE A O 1
ATOM 810 N N . TYR A 1 96 ? 6.287 7.292 -14.873 1.00 81.62 96 TYR A N 1
ATOM 811 C CA . TYR A 1 96 ? 7.346 8.179 -15.331 1.00 81.62 96 TYR A CA 1
ATOM 812 C C . TYR A 1 96 ? 8.469 7.400 -16.038 1.00 81.62 96 TYR A C 1
ATOM 814 O O . TYR A 1 96 ? 8.897 7.792 -17.125 1.00 81.62 96 TYR A O 1
ATOM 822 N N . VAL A 1 97 ? 8.893 6.262 -15.478 1.00 78.81 97 VAL A N 1
ATOM 823 C CA . VAL A 1 97 ? 9.895 5.380 -16.100 1.00 78.81 97 VAL A CA 1
ATOM 824 C C . VAL A 1 97 ? 9.374 4.798 -17.421 1.00 78.81 97 VAL A C 1
ATOM 826 O O . VAL A 1 97 ? 10.061 4.883 -18.439 1.00 78.81 97 VAL A O 1
ATOM 829 N N . TYR A 1 98 ? 8.143 4.279 -17.455 1.00 77.25 98 TYR A N 1
ATOM 830 C CA . TYR A 1 98 ? 7.545 3.720 -18.675 1.00 77.25 98 TYR A CA 1
ATOM 831 C C . TYR A 1 98 ? 7.388 4.749 -19.804 1.00 77.25 98 TYR A C 1
ATOM 833 O O . TYR A 1 98 ? 7.627 4.419 -20.968 1.00 77.25 98 TYR A O 1
ATOM 841 N N . LEU A 1 99 ? 7.009 5.989 -19.479 1.00 78.31 99 LEU A N 1
ATOM 842 C CA . LEU A 1 99 ? 6.889 7.077 -20.452 1.00 78.31 99 LEU A CA 1
ATOM 843 C C . LEU A 1 99 ? 8.249 7.454 -21.048 1.00 78.31 99 LEU A C 1
ATOM 845 O O . LEU A 1 99 ? 8.351 7.621 -22.263 1.00 78.31 99 LEU A O 1
ATOM 849 N N . ASN A 1 100 ? 9.297 7.527 -20.223 1.00 79.00 100 ASN A N 1
ATOM 850 C CA . ASN A 1 100 ? 10.653 7.819 -20.695 1.00 79.00 100 ASN A CA 1
ATOM 851 C C . ASN A 1 100 ? 11.246 6.690 -21.550 1.00 79.00 100 ASN A C 1
ATOM 853 O O . ASN A 1 100 ? 12.046 6.958 -22.441 1.00 79.00 100 ASN A O 1
ATOM 857 N N . ASN A 1 101 ? 10.814 5.447 -21.333 1.00 77.50 101 ASN A N 1
ATOM 858 C CA . ASN A 1 101 ? 11.251 4.285 -22.109 1.00 77.50 101 ASN A CA 1
ATOM 859 C C . ASN A 1 101 ? 10.473 4.089 -23.430 1.00 77.50 101 ASN A C 1
ATOM 861 O O . ASN A 1 101 ? 10.678 3.092 -24.119 1.00 77.50 101 ASN A O 1
ATOM 865 N N . GLY A 1 102 ? 9.585 5.020 -23.807 1.00 71.00 102 GLY A N 1
ATOM 866 C CA . GLY A 1 102 ? 8.916 5.023 -25.115 1.00 71.00 102 GLY A CA 1
ATOM 867 C C . GLY A 1 102 ? 7.771 4.013 -25.273 1.00 71.00 102 GLY A C 1
ATOM 868 O O . GLY A 1 102 ? 7.370 3.708 -26.397 1.00 71.00 102 GLY A O 1
ATOM 869 N N . PHE A 1 103 ? 7.225 3.484 -24.175 1.00 73.25 103 PHE A N 1
ATOM 870 C CA . PHE A 1 103 ? 6.107 2.537 -24.225 1.00 73.25 103 PHE A CA 1
ATOM 871 C C . PHE A 1 103 ? 4.776 3.196 -24.652 1.00 73.25 103 PHE A C 1
ATOM 873 O O . PHE A 1 103 ? 4.542 4.390 -24.458 1.00 73.25 103 PHE A O 1
ATOM 880 N N . PHE A 1 104 ? 3.863 2.396 -25.224 1.00 72.12 104 PHE A N 1
ATOM 881 C CA . PHE A 1 104 ? 2.583 2.858 -25.782 1.00 72.12 104 PHE A CA 1
ATOM 882 C C . PHE A 1 104 ? 1.700 3.610 -24.767 1.00 72.12 104 PHE A C 1
ATOM 884 O O . PHE A 1 104 ? 1.098 3.021 -23.864 1.00 72.12 104 PHE A O 1
ATOM 891 N N . PHE A 1 105 ? 1.515 4.909 -25.016 1.00 74.25 105 PHE A N 1
ATOM 892 C CA . PHE A 1 105 ? 0.801 5.855 -24.150 1.00 74.25 105 PHE A CA 1
ATOM 893 C C . PHE A 1 105 ? -0.626 5.412 -23.764 1.00 74.25 105 PHE A C 1
ATOM 895 O O . PHE A 1 105 ? -1.048 5.591 -22.625 1.00 74.25 105 PHE A O 1
ATOM 902 N N . LYS A 1 106 ? -1.378 4.789 -24.687 1.00 74.50 106 LYS A N 1
ATOM 903 C CA . LYS A 1 106 ? -2.788 4.410 -24.455 1.00 74.50 106 LYS A CA 1
ATOM 904 C C . LYS A 1 106 ? -2.956 3.301 -23.411 1.00 74.50 106 LYS A C 1
ATOM 906 O O . LYS A 1 106 ? -3.838 3.400 -22.564 1.00 74.50 106 LYS A O 1
ATOM 911 N N . ALA A 1 107 ? -2.127 2.257 -23.463 1.00 74.19 107 ALA A N 1
ATOM 912 C CA . ALA A 1 107 ? -2.229 1.132 -22.532 1.00 74.19 107 ALA A CA 1
ATOM 913 C C . ALA A 1 107 ? -1.805 1.547 -21.115 1.00 74.19 107 ALA A C 1
ATOM 915 O O . ALA A 1 107 ? -2.511 1.264 -20.149 1.00 74.19 107 ALA A O 1
ATOM 916 N N . ILE A 1 108 ? -0.708 2.304 -21.010 1.00 77.81 108 ILE A N 1
ATOM 917 C CA . ILE A 1 108 ? -0.207 2.848 -19.740 1.00 77.81 108 ILE A CA 1
ATOM 918 C C . ILE A 1 108 ? -1.249 3.760 -19.094 1.00 77.81 108 ILE A C 1
ATOM 920 O O . ILE A 1 108 ? -1.517 3.646 -17.901 1.00 77.81 108 ILE A O 1
ATOM 924 N N . PHE A 1 109 ? -1.892 4.620 -19.886 1.00 77.88 109 PHE A N 1
ATOM 925 C CA . PHE A 1 109 ? -2.913 5.533 -19.387 1.00 77.88 109 PHE A CA 1
ATOM 926 C C . PHE A 1 109 ? -4.134 4.802 -18.804 1.00 77.88 109 PHE A C 1
ATOM 928 O O . PHE A 1 109 ? -4.625 5.176 -17.740 1.00 77.88 109 PHE A O 1
ATOM 935 N N . ILE A 1 110 ? -4.604 3.727 -19.449 1.00 80.38 110 ILE A N 1
ATOM 936 C CA . ILE A 1 110 ? -5.727 2.917 -18.942 1.00 80.38 110 ILE A CA 1
ATOM 937 C C . ILE A 1 110 ? -5.348 2.207 -17.636 1.00 80.38 110 ILE A C 1
ATOM 939 O O . ILE A 1 110 ? -6.140 2.186 -16.691 1.00 80.38 110 ILE A O 1
ATOM 943 N N . ILE A 1 111 ? -4.145 1.634 -17.562 1.00 78.56 111 ILE A N 1
ATOM 944 C CA . ILE A 1 111 ? -3.645 0.965 -16.352 1.00 78.56 111 ILE A CA 1
ATOM 945 C C . ILE A 1 111 ? -3.523 1.968 -15.200 1.00 78.56 111 ILE A C 1
ATOM 947 O O . ILE A 1 111 ? -3.968 1.695 -14.082 1.00 78.56 111 ILE A O 1
ATOM 951 N N . PHE A 1 112 ? -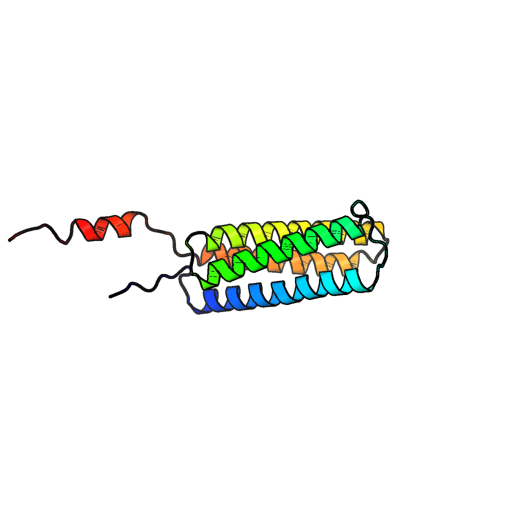2.990 3.155 -15.476 1.00 81.06 112 PHE A N 1
ATOM 952 C CA . PHE A 1 112 ? -2.883 4.232 -14.501 1.00 81.06 112 PHE A CA 1
ATOM 953 C C . PHE A 1 112 ? -4.242 4.687 -13.970 1.00 81.06 112 PHE A C 1
ATOM 955 O O . PHE A 1 112 ? -4.433 4.754 -12.756 1.00 81.06 112 PHE A O 1
ATOM 962 N N . LEU A 1 113 ? -5.202 4.952 -14.862 1.00 82.50 113 LEU A N 1
ATOM 963 C CA . LEU A 1 113 ? -6.534 5.409 -14.474 1.00 82.50 113 LEU A CA 1
ATOM 964 C C . LEU A 1 113 ? -7.226 4.383 -13.566 1.00 82.50 113 LEU A C 1
ATOM 966 O O . LEU A 1 113 ? -7.754 4.748 -12.517 1.00 82.50 113 LEU A O 1
ATOM 970 N N . ASN A 1 114 ? -7.157 3.095 -13.920 1.00 79.06 114 ASN A N 1
ATOM 971 C CA . ASN A 1 114 ? -7.683 2.015 -13.081 1.00 79.06 114 ASN A CA 1
ATOM 972 C C . ASN A 1 114 ? -6.994 1.960 -11.711 1.00 79.06 114 ASN A C 1
ATOM 974 O O . ASN A 1 114 ? -7.658 1.754 -10.696 1.00 79.06 114 ASN A O 1
ATOM 978 N N . SER A 1 115 ? -5.680 2.187 -11.670 1.00 82.31 115 SER A N 1
ATOM 979 C CA . SER A 1 115 ? -4.901 2.156 -10.429 1.00 82.31 115 SER A CA 1
ATOM 980 C C . SER A 1 115 ? -5.260 3.321 -9.499 1.00 82.31 115 SER A C 1
ATOM 982 O O . SER A 1 115 ? -5.453 3.110 -8.301 1.00 82.31 115 SER A O 1
ATOM 984 N N . ILE A 1 116 ? -5.443 4.535 -10.037 1.00 83.69 116 ILE A N 1
ATOM 985 C CA . ILE A 1 116 ? -5.929 5.694 -9.266 1.00 83.69 116 ILE A CA 1
ATOM 986 C C . ILE A 1 116 ? -7.336 5.442 -8.735 1.00 83.69 116 ILE A C 1
ATOM 988 O O . ILE A 1 116 ? -7.592 5.688 -7.557 1.00 83.69 116 ILE A O 1
ATOM 992 N N . ILE A 1 117 ? -8.250 4.960 -9.583 1.00 84.75 117 ILE A N 1
ATOM 993 C CA . ILE A 1 117 ? -9.632 4.677 -9.178 1.00 84.75 117 ILE A CA 1
ATOM 994 C C . ILE A 1 117 ? -9.636 3.655 -8.041 1.00 84.75 117 ILE A C 1
ATOM 996 O O . ILE A 1 117 ? -10.295 3.868 -7.023 1.00 84.75 117 ILE A O 1
ATOM 1000 N N . PHE A 1 118 ? -8.858 2.582 -8.176 1.00 82.94 118 PHE A N 1
ATOM 1001 C CA . PHE A 1 118 ? -8.725 1.562 -7.145 1.00 82.94 118 PHE A CA 1
ATOM 1002 C C . PHE A 1 118 ? -8.217 2.145 -5.820 1.00 82.94 118 PHE A C 1
ATOM 1004 O O . PHE A 1 118 ? -8.837 1.930 -4.777 1.00 82.94 118 PHE A O 1
ATOM 1011 N N . ILE A 1 119 ? -7.148 2.946 -5.847 1.00 85.62 119 ILE A N 1
ATOM 1012 C CA . ILE A 1 119 ? -6.613 3.612 -4.650 1.00 85.62 119 ILE A CA 1
ATOM 1013 C C . ILE A 1 119 ? -7.642 4.563 -4.037 1.00 85.62 119 ILE A C 1
ATOM 1015 O O . ILE A 1 119 ? -7.828 4.561 -2.819 1.00 85.62 119 ILE A O 1
ATOM 1019 N N . GLY A 1 120 ? -8.343 5.343 -4.862 1.00 85.12 120 GLY A N 1
ATOM 1020 C CA . GLY A 1 120 ? -9.389 6.262 -4.420 1.00 85.12 120 GLY A CA 1
ATOM 1021 C C . GLY A 1 120 ? -10.528 5.537 -3.705 1.00 85.12 120 GLY A C 1
ATOM 1022 O O . GLY A 1 120 ? -10.936 5.946 -2.616 1.00 85.12 120 GLY A O 1
ATOM 1023 N N . ILE A 1 121 ? -10.983 4.409 -4.258 1.00 85.38 121 ILE A N 1
ATOM 1024 C CA . ILE A 1 121 ? -11.985 3.546 -3.623 1.00 85.38 121 ILE A CA 1
ATOM 1025 C C . ILE A 1 121 ? -11.465 3.026 -2.279 1.00 85.38 121 ILE A C 1
ATOM 1027 O O . ILE A 1 121 ? -12.188 3.083 -1.286 1.00 85.38 121 ILE A O 1
ATOM 1031 N N . MET A 1 122 ? -10.212 2.570 -2.201 1.00 84.38 122 MET A N 1
ATOM 1032 C CA . MET A 1 122 ? -9.642 2.072 -0.944 1.00 84.38 122 MET A CA 1
ATOM 1033 C C . MET A 1 122 ? -9.528 3.155 0.122 1.00 84.38 122 MET A C 1
ATOM 1035 O O . MET A 1 122 ? -9.911 2.938 1.276 1.00 84.38 122 MET A O 1
ATOM 1039 N N . PHE A 1 123 ? -9.071 4.342 -0.265 1.00 87.25 123 PHE A N 1
ATOM 1040 C CA . PHE A 1 123 ? -9.006 5.490 0.625 1.00 87.25 123 PHE A CA 1
ATOM 1041 C C . PHE A 1 123 ? -10.397 5.865 1.152 1.00 87.25 123 PHE A C 1
ATOM 1043 O O . PHE A 1 123 ? -10.560 6.114 2.353 1.00 87.25 123 PHE A O 1
ATOM 1050 N N . PHE A 1 124 ? -11.412 5.844 0.283 1.00 88.38 124 PHE A N 1
ATOM 1051 C CA . PHE A 1 124 ? -12.802 6.057 0.670 1.00 88.38 124 PHE A CA 1
ATOM 1052 C C . PHE A 1 124 ? -13.285 4.986 1.654 1.00 88.38 124 PHE A C 1
ATOM 1054 O O . PHE A 1 124 ? -13.763 5.334 2.732 1.00 88.38 124 PHE A O 1
ATOM 1061 N N . LEU A 1 125 ? -13.107 3.696 1.346 1.00 86.00 125 LEU A N 1
ATOM 1062 C CA . LEU A 1 125 ? -13.529 2.590 2.213 1.00 86.00 125 LEU A CA 1
ATOM 1063 C C . LEU A 1 125 ? -12.930 2.711 3.619 1.00 86.00 125 LEU A C 1
ATOM 1065 O O . LEU A 1 125 ? -13.639 2.562 4.616 1.00 86.00 125 LEU A O 1
ATOM 1069 N N . ILE A 1 126 ? -11.640 3.034 3.712 1.00 87.00 126 ILE A N 1
ATOM 1070 C CA . ILE A 1 126 ? -10.945 3.173 4.993 1.00 87.00 126 ILE A CA 1
ATOM 1071 C C . ILE A 1 126 ? -11.489 4.356 5.791 1.00 87.00 126 ILE A C 1
ATOM 1073 O O . ILE A 1 126 ? -11.799 4.220 6.976 1.00 87.00 126 ILE A O 1
ATOM 1077 N N . ASN A 1 127 ? -11.613 5.525 5.162 1.00 87.56 127 ASN A N 1
ATOM 1078 C CA . ASN A 1 127 ? -11.938 6.759 5.872 1.00 87.56 127 ASN A CA 1
ATOM 1079 C C . ASN A 1 127 ? -13.434 6.945 6.130 1.00 87.56 127 ASN A C 1
ATOM 1081 O O . ASN A 1 127 ? -13.789 7.582 7.123 1.00 87.56 127 ASN A O 1
ATOM 1085 N N . TYR A 1 128 ? -14.295 6.371 5.292 1.00 87.56 128 TYR A N 1
ATOM 1086 C CA . TYR A 1 128 ? -15.744 6.405 5.460 1.00 87.56 128 TYR A CA 1
ATOM 1087 C C . TYR A 1 128 ? -16.216 5.404 6.520 1.00 87.56 128 TYR A C 1
ATOM 1089 O O . TYR A 1 128 ? -17.041 5.740 7.370 1.00 87.56 128 TYR A O 1
ATOM 1097 N N . PHE A 1 129 ? -15.667 4.181 6.524 1.00 87.00 129 PHE A N 1
ATOM 1098 C CA . PHE A 1 129 ? -16.107 3.125 7.442 1.00 87.00 129 PHE A CA 1
ATOM 1099 C C . PHE A 1 129 ? -15.311 3.035 8.748 1.00 87.00 129 PHE A C 1
ATOM 1101 O O . PHE A 1 129 ? -15.626 2.171 9.578 1.00 87.00 129 PHE A O 1
ATOM 1108 N N . LYS A 1 130 ? -14.304 3.893 8.970 1.00 85.75 130 LYS A N 1
ATOM 1109 C CA . LYS A 1 130 ? -13.596 3.947 10.259 1.00 85.75 130 LYS A CA 1
ATOM 1110 C C . LYS A 1 130 ? -14.563 4.274 11.393 1.00 85.75 130 LYS A C 1
ATOM 1112 O O . LYS A 1 130 ? -15.435 5.134 11.269 1.00 85.75 130 LYS A O 1
ATOM 1117 N N . ILE A 1 131 ? -14.382 3.617 12.532 1.00 82.44 131 ILE A N 1
ATOM 1118 C CA . ILE A 1 131 ? -15.062 4.019 13.761 1.00 82.44 131 ILE A CA 1
ATOM 1119 C C . ILE A 1 131 ? -14.432 5.338 14.208 1.00 82.44 131 ILE A C 1
ATOM 1121 O O . ILE A 1 131 ? -13.232 5.400 14.480 1.00 82.44 131 ILE A O 1
ATOM 1125 N N . LYS A 1 132 ? -15.228 6.412 14.266 1.00 71.19 132 LYS A N 1
ATOM 1126 C CA . LYS A 1 132 ? -14.795 7.647 14.924 1.00 71.19 132 LYS A CA 1
ATOM 1127 C C . LYS A 1 132 ? -14.570 7.307 16.394 1.00 71.19 132 LYS A C 1
ATOM 1129 O O . LYS A 1 132 ? -15.495 6.853 17.065 1.00 71.19 132 LYS A O 1
ATOM 1134 N N . SER A 1 133 ? -13.342 7.483 16.873 1.00 56.94 133 SER A N 1
ATOM 1135 C CA . SER A 1 133 ? -13.066 7.425 18.304 1.00 56.94 133 SER A CA 1
ATOM 1136 C C . SER A 1 133 ? -13.837 8.572 18.953 1.00 56.94 133 SER A C 1
ATOM 1138 O O . SER A 1 133 ? -13.424 9.728 18.869 1.00 56.94 133 SER A O 1
ATOM 1140 N N . ASN A 1 134 ? -15.007 8.278 19.524 1.00 49.38 134 ASN A N 1
ATOM 1141 C CA . ASN A 1 134 ? -15.635 9.199 20.457 1.00 49.38 134 ASN A CA 1
ATOM 1142 C C . ASN A 1 134 ? -14.734 9.196 21.687 1.00 49.38 134 ASN A C 1
ATOM 1144 O O . ASN A 1 134 ? -14.819 8.281 22.505 1.00 49.38 134 ASN A O 1
ATOM 1148 N N . LYS A 1 135 ? -13.886 10.225 21.812 1.00 45.28 135 LYS A N 1
ATOM 1149 C CA . LYS A 1 135 ? -13.121 10.501 23.037 1.00 45.28 135 LYS A CA 1
ATOM 1150 C C . LYS A 1 135 ? -14.017 10.459 24.291 1.00 45.28 135 LYS A C 1
ATOM 1152 O O . LYS A 1 135 ? -13.537 10.119 25.361 1.00 45.28 135 LYS A O 1
ATOM 1157 N N . ASN A 1 136 ? -15.325 10.686 24.138 1.00 37.72 136 ASN A N 1
ATOM 1158 C CA . ASN A 1 136 ? -16.291 10.740 25.236 1.00 37.72 136 ASN A CA 1
ATOM 1159 C C . ASN A 1 136 ? -16.771 9.374 25.762 1.00 37.72 136 ASN A C 1
ATOM 1161 O O . ASN A 1 136 ? -17.302 9.323 26.862 1.00 37.72 136 ASN A O 1
ATOM 1165 N N . LYS A 1 137 ? -16.552 8.250 25.058 1.00 41.03 137 LYS A N 1
ATOM 1166 C CA . LYS A 1 137 ? -16.953 6.925 25.588 1.00 41.03 137 LYS A CA 1
ATOM 1167 C C . LYS A 1 137 ? -16.006 6.355 26.646 1.00 41.03 137 LYS A C 1
ATOM 1169 O O . LYS A 1 137 ? -16.306 5.313 27.214 1.00 41.03 137 LYS A O 1
ATOM 1174 N N . ILE A 1 138 ? -14.868 7.010 26.876 1.00 42.28 138 ILE A N 1
ATOM 1175 C CA . ILE A 1 138 ? -13.956 6.676 27.977 1.00 42.28 138 ILE A CA 1
ATOM 1176 C C . ILE A 1 138 ? -14.394 7.395 29.269 1.00 42.28 138 ILE A C 1
ATOM 1178 O O . ILE A 1 138 ? -14.144 6.875 30.346 1.00 42.28 138 ILE A O 1
ATOM 1182 N N . TYR A 1 139 ? -15.115 8.520 29.168 1.00 37.88 139 TYR A N 1
ATOM 1183 C CA . TYR A 1 139 ? -15.560 9.313 30.324 1.00 37.88 139 TYR A CA 1
ATOM 1184 C C . TYR A 1 139 ? -16.989 8.988 30.794 1.00 37.88 139 TYR A C 1
ATOM 1186 O O . TYR A 1 139 ? -17.261 9.055 31.985 1.00 37.88 139 TYR A O 1
ATOM 1194 N N . GLU A 1 140 ? -17.892 8.531 29.915 1.00 34.16 140 GLU A N 1
ATOM 1195 C CA . GLU A 1 140 ? -19.249 8.113 30.333 1.00 34.16 140 GLU A CA 1
ATOM 1196 C C . GLU A 1 140 ? -19.269 6.865 31.243 1.00 34.16 140 GLU A C 1
ATOM 1198 O O . GLU A 1 140 ? -20.296 6.571 31.848 1.00 34.16 140 GLU A O 1
ATOM 1203 N N . SER A 1 141 ? -18.165 6.111 31.365 1.00 39.19 141 SER A N 1
ATOM 1204 C CA . SER A 1 141 ? -18.098 4.961 32.281 1.00 39.19 141 SER A CA 1
ATOM 1205 C C . SER A 1 141 ? -17.673 5.305 33.709 1.00 39.19 141 SER A C 1
ATOM 1207 O O . SER A 1 141 ? -17.797 4.438 34.569 1.00 39.19 141 SER A O 1
ATOM 1209 N N . GLU A 1 142 ? -17.168 6.515 33.971 1.00 37.12 142 GLU A N 1
ATOM 1210 C CA . GLU A 1 142 ? -16.793 6.931 35.333 1.00 37.12 142 GLU A CA 1
ATOM 1211 C C . GLU A 1 142 ? -17.959 7.600 36.079 1.00 37.12 142 GLU A C 1
ATOM 1213 O O . GLU A 1 142 ? -18.082 7.411 37.283 1.00 37.12 142 GLU A O 1
ATOM 1218 N N . GLU A 1 143 ? -18.889 8.271 35.389 1.00 39.44 143 GLU A N 1
ATOM 1219 C CA . GLU A 1 143 ? -19.996 8.985 36.057 1.00 39.44 143 GLU A CA 1
ATOM 1220 C C . GLU A 1 143 ? -21.252 8.135 36.327 1.00 39.44 143 GLU A C 1
ATOM 1222 O O . GLU A 1 143 ? -22.098 8.523 37.128 1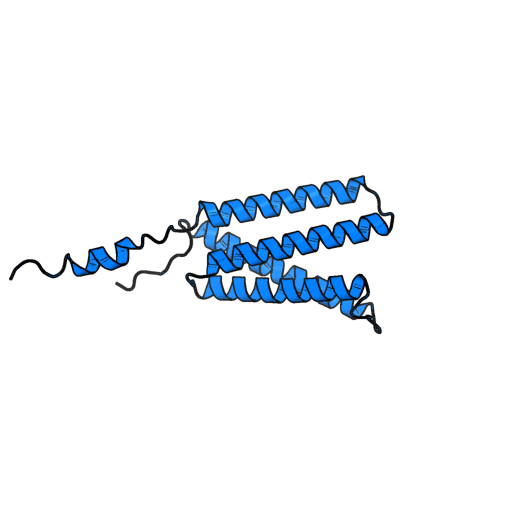.00 39.44 143 GLU A O 1
ATOM 1227 N N . ILE A 1 144 ? -21.386 6.945 35.727 1.00 45.03 144 ILE A N 1
ATOM 1228 C CA . ILE A 1 144 ? -22.550 6.060 35.966 1.00 45.03 144 ILE A CA 1
ATOM 1229 C C . ILE A 1 144 ? -22.329 5.149 37.199 1.00 45.03 144 ILE A C 1
ATOM 1231 O O . ILE A 1 144 ? -23.242 4.456 37.639 1.00 45.03 144 ILE A O 1
ATOM 1235 N N . GLY A 1 145 ? -21.126 5.158 37.787 1.00 46.50 145 GLY A N 1
ATOM 1236 C CA . GLY A 1 145 ? -20.764 4.342 38.954 1.00 46.50 145 GLY A CA 1
ATOM 1237 C C . GLY A 1 145 ? -20.760 5.069 40.301 1.00 46.50 145 GLY A C 1
ATOM 1238 O O . GLY A 1 145 ? -20.552 4.420 41.322 1.00 46.50 145 GLY A O 1
ATOM 1239 N N . THR A 1 146 ? -20.975 6.386 40.335 1.00 51.34 146 THR A N 1
ATOM 1240 C CA . THR A 1 146 ? -20.951 7.178 41.575 1.00 51.34 146 THR A CA 1
ATOM 1241 C C . THR A 1 146 ? -22.178 8.070 41.683 1.00 51.34 146 THR A C 1
ATOM 1243 O O . THR A 1 146 ? -22.071 9.290 41.688 1.00 51.34 146 THR A O 1
ATOM 1246 N N . HIS A 1 147 ? -23.358 7.465 41.786 1.00 47.44 147 HIS A N 1
ATOM 1247 C CA . HIS A 1 147 ? -24.502 8.137 42.391 1.00 47.44 147 HIS A CA 1
ATOM 1248 C C . HIS A 1 147 ? -25.293 7.144 43.246 1.00 47.44 147 HIS A C 1
ATOM 1250 O O . HIS A 1 147 ? -26.017 6.305 42.722 1.00 47.44 147 HIS A O 1
ATOM 1256 N N . ASN A 1 148 ? -25.126 7.336 44.558 1.00 44.00 148 ASN A N 1
ATOM 1257 C CA . ASN A 1 148 ? -25.938 6.881 45.687 1.00 44.00 148 ASN A CA 1
ATOM 1258 C C . ASN A 1 148 ? -25.977 5.369 45.959 1.00 44.00 148 ASN A C 1
ATOM 1260 O O . ASN A 1 148 ? -26.772 4.648 45.368 1.00 44.00 148 ASN A O 1
ATOM 1264 N N . ASP A 1 149 ? -25.148 4.942 46.916 1.00 41.06 149 ASP A N 1
ATOM 1265 C CA . ASP A 1 149 ? -25.613 4.520 48.250 1.00 41.06 149 ASP A CA 1
ATOM 1266 C C . ASP A 1 149 ? -24.561 4.892 49.312 1.00 41.06 149 ASP A C 1
ATOM 1268 O O . ASP A 1 149 ? -23.351 4.712 49.032 1.00 41.06 149 ASP A O 1
#